Protein AF-A0A183GWM7-F1 (afdb_monomer_lite)

pLDDT: mean 83.14, std 20.74, range [30.7, 98.25]

Foldseek 3Di:
DDDPDDDPPPPPPPPPPDQPDQPDPVPDDPVVLVVVLVVLVVVLVVVLVVLLVVCLVPVLVSVCSLVVLVCLLVLGSPHPSCSVVSNVVSLVSSVVSLVNNDDPDDDDDDDPVRVPDDDDPVVVSVVVSSVSSVVSVVVSVVVVCCVVVVVVVVVPD

Organism: Heligmosomoides polygyrus (NCBI:txid6339)

InterPro domains:
  IPR011501 Nucleolar complex-associated protein 3, N-terminal [PF07540] (45-140)
  IPR016903 Nucleolar complex-associated protein 3 [PTHR14428] (8-151)

Secondary structure (DSSP, 8-state):
------------------PPP----TT--HHHHHHHHHHHHHHHHHHHHHHHHHHHH-TTTSTTHHHHHHHHHHTTT--TTTHHHHHHHHHHHHHHHHHHT--SSPPPPPPHHHHHS---HHHHHHHHHHHHHHHHHHHHHHHHHHHHHHHHHHT--

Radius of gyration: 20.18 Å; chains: 1; bo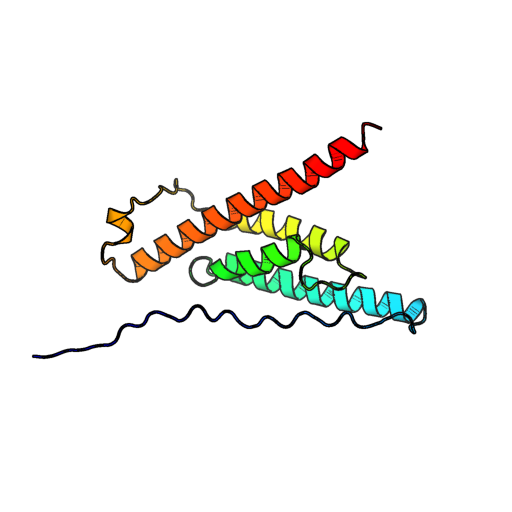unding box: 67×37×58 Å

Sequence (157 aa):
MECSDAESEQPMEEQEEEKPEDEDFSSLSATELLAKRKELLADFKQTISTYAHQLLTDPQENIYKLRDLFHLCQGEKVHSLVRESVQKLAVASMIQVLIDIIPGYSIRELTAEEKSQKVKKETKRLQTFEESLLRYYLKFLQFCEKMTGSKYEHSNI

Structure (mmCIF, N/CA/C/O backbone):
data_AF-A0A183GWM7-F1
#
_entry.id   AF-A0A183GWM7-F1
#
loop_
_atom_site.group_PDB
_atom_site.id
_atom_site.type_symbol
_atom_site.label_atom_id
_atom_site.label_alt_id
_atom_site.label_comp_id
_atom_site.label_asym_id
_atom_site.label_entity_id
_atom_site.label_seq_id
_atom_site.pdbx_PDB_ins_code
_atom_site.Cartn_x
_atom_site.Cartn_y
_atom_site.Cartn_z
_atom_site.occupancy
_atom_site.B_iso_or_equiv
_atom_site.auth_seq_id
_atom_site.auth_comp_id
_atom_site.auth_asym_id
_atom_site.auth_atom_id
_atom_site.pdbx_PDB_model_num
ATOM 1 N N . MET A 1 1 ? -32.956 -24.956 24.743 1.00 40.00 1 MET A N 1
ATOM 2 C CA . MET A 1 1 ? -33.052 -24.527 23.338 1.00 40.00 1 MET A CA 1
ATOM 3 C C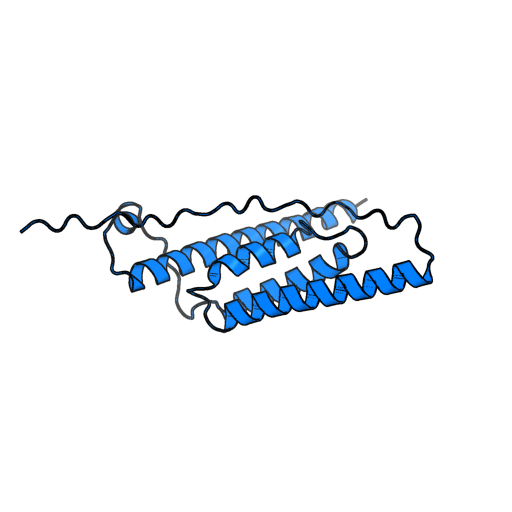 . MET A 1 1 ? -31.629 -24.369 22.863 1.00 40.00 1 MET A C 1
ATOM 5 O O . MET A 1 1 ? -30.954 -23.426 23.253 1.00 40.00 1 MET A O 1
ATOM 9 N N . GLU A 1 2 ? -31.147 -25.421 22.218 1.00 40.97 2 GLU A N 1
ATOM 10 C CA . GLU A 1 2 ? -29.802 -25.528 21.670 1.00 40.97 2 GLU A CA 1
ATOM 11 C C . GLU A 1 2 ? -29.709 -24.624 20.439 1.00 40.97 2 GLU A C 1
ATOM 13 O O . GLU A 1 2 ? -30.552 -24.706 19.552 1.00 40.97 2 GLU A O 1
ATOM 18 N N . CYS A 1 3 ? -28.700 -23.759 20.408 1.00 35.41 3 CYS A N 1
ATOM 19 C CA . CYS A 1 3 ? -28.198 -23.141 19.187 1.00 35.41 3 CYS A CA 1
ATOM 20 C C . CYS A 1 3 ? -26.676 -23.235 19.262 1.00 35.41 3 CYS A C 1
ATOM 22 O O . CYS A 1 3 ? -25.976 -22.330 19.713 1.00 35.41 3 CYS A O 1
ATOM 24 N N . SER A 1 4 ? -26.198 -24.424 18.918 1.00 42.34 4 SER A N 1
ATOM 25 C CA . SER A 1 4 ? -24.886 -24.642 18.337 1.00 42.34 4 SER A CA 1
ATOM 26 C C . SER A 1 4 ? -24.850 -23.914 16.995 1.00 42.34 4 SER A C 1
ATOM 28 O O . SER A 1 4 ? -25.477 -24.379 16.048 1.00 42.34 4 SER A O 1
ATOM 30 N N . ASP A 1 5 ? -24.149 -22.787 16.919 1.00 36.09 5 ASP A N 1
ATOM 31 C CA . ASP A 1 5 ? -23.800 -22.174 15.642 1.00 36.09 5 ASP A CA 1
ATOM 32 C C . ASP A 1 5 ? -22.306 -21.881 15.606 1.00 36.09 5 ASP A C 1
ATOM 34 O O . ASP A 1 5 ? -21.705 -21.378 16.559 1.00 36.09 5 ASP A O 1
ATOM 38 N N . ALA A 1 6 ? -21.739 -22.330 14.497 1.00 36.03 6 ALA A N 1
ATOM 39 C CA . ALA A 1 6 ? -20.353 -22.660 14.278 1.00 36.03 6 ALA A CA 1
ATOM 40 C C . ALA A 1 6 ? -19.396 -21.473 14.430 1.00 36.03 6 ALA A C 1
ATOM 42 O O . ALA A 1 6 ? -19.649 -20.360 13.958 1.00 36.03 6 ALA A O 1
ATOM 43 N N . GLU A 1 7 ? -18.241 -21.772 15.026 1.00 47.56 7 GLU A N 1
ATOM 44 C CA . GLU A 1 7 ? -16.996 -21.041 14.821 1.00 47.56 7 GLU A CA 1
ATOM 45 C C . GLU A 1 7 ? -16.814 -20.736 13.333 1.00 47.56 7 GLU A C 1
ATOM 47 O O . GLU A 1 7 ? -16.643 -21.624 12.504 1.00 47.56 7 GLU A O 1
ATOM 52 N N . SER A 1 8 ? -16.855 -19.453 12.994 1.00 34.69 8 SER A N 1
ATOM 53 C CA . SER A 1 8 ? -16.304 -18.938 11.745 1.00 34.69 8 SER A CA 1
ATOM 54 C C . SER A 1 8 ? -15.025 -18.191 12.102 1.00 34.69 8 SER A C 1
ATOM 56 O O . SER A 1 8 ? -14.950 -16.961 12.081 1.00 34.69 8 SER A O 1
ATOM 58 N N . GLU A 1 9 ? -14.010 -18.964 12.493 1.00 38.66 9 GLU A N 1
ATOM 59 C CA . GLU A 1 9 ? -12.636 -18.581 12.198 1.00 38.66 9 GLU A CA 1
ATOM 60 C C . GLU A 1 9 ? -12.547 -18.504 10.676 1.00 38.66 9 GLU A C 1
ATOM 62 O O . GLU A 1 9 ? -12.688 -19.510 9.986 1.00 38.66 9 GLU A O 1
ATOM 67 N N . GLN A 1 10 ? -12.432 -17.293 10.131 1.00 33.72 10 GLN A N 1
ATOM 68 C CA . GLN A 1 10 ? -12.070 -17.161 8.729 1.00 33.72 10 GLN A CA 1
ATOM 69 C C . GLN A 1 10 ? -10.656 -17.728 8.598 1.00 33.72 10 GLN A C 1
ATOM 71 O O . GLN A 1 10 ? -9.751 -17.196 9.252 1.00 33.72 10 GLN A O 1
ATOM 76 N N . PRO A 1 11 ? -10.450 -18.789 7.802 1.00 30.70 11 PRO A N 1
ATOM 77 C CA . PRO A 1 11 ? -9.114 -19.248 7.493 1.00 30.70 11 PRO A CA 1
ATOM 78 C C . PRO A 1 11 ? -8.394 -18.075 6.836 1.00 30.70 11 PRO A C 1
ATOM 80 O O . PRO A 1 11 ? -8.862 -17.523 5.839 1.00 30.70 11 PRO A O 1
ATOM 83 N N . MET A 1 12 ? -7.278 -17.657 7.428 1.00 38.97 12 MET A N 1
ATOM 84 C CA . MET A 1 12 ? -6.278 -16.876 6.718 1.00 38.97 12 MET A CA 1
ATOM 85 C C . MET A 1 12 ? -5.765 -17.809 5.620 1.00 38.97 12 MET A C 1
ATOM 87 O O . MET A 1 12 ? -4.879 -18.623 5.861 1.00 38.97 12 MET A O 1
ATOM 91 N N . GLU A 1 13 ? -6.395 -17.767 4.448 1.00 31.30 13 GLU A N 1
ATOM 92 C CA . GLU A 1 13 ? -5.841 -18.388 3.255 1.00 31.30 13 GLU A CA 1
ATOM 93 C C . GLU A 1 13 ? -4.527 -17.659 2.972 1.00 31.30 13 GLU A C 1
ATOM 95 O O . GLU A 1 13 ? -4.486 -16.565 2.401 1.00 31.30 13 GLU A O 1
ATOM 100 N N . GLU A 1 14 ? -3.433 -18.257 3.441 1.00 34.91 14 GLU A N 1
ATOM 101 C CA . GLU A 1 14 ? -2.155 -18.177 2.759 1.00 34.91 14 GLU A CA 1
ATOM 102 C C . GLU A 1 14 ? -2.420 -18.690 1.345 1.00 34.91 14 GLU A C 1
ATOM 104 O O . GLU A 1 14 ? -2.351 -19.883 1.067 1.00 34.91 14 GLU A O 1
ATOM 109 N N . GLN A 1 15 ? -2.832 -17.783 0.458 1.00 31.58 15 GLN A N 1
ATOM 110 C CA . GLN A 1 15 ? -2.738 -18.036 -0.965 1.00 31.58 15 GLN A CA 1
ATOM 111 C C . GLN A 1 15 ? -1.272 -18.378 -1.200 1.00 31.58 15 GLN A C 1
ATOM 113 O O . GLN A 1 15 ? -0.406 -17.535 -0.957 1.00 31.58 15 GLN A O 1
ATOM 118 N N . GLU A 1 16 ? -1.005 -19.632 -1.577 1.00 36.03 16 GLU A N 1
ATOM 119 C CA . GLU A 1 16 ? 0.273 -20.054 -2.136 1.00 36.03 16 GLU A CA 1
ATOM 120 C C . GLU A 1 16 ? 0.528 -19.152 -3.330 1.00 36.03 16 GLU A C 1
ATOM 122 O O . GLU A 1 16 ? -0.026 -19.275 -4.420 1.00 36.03 16 GLU A O 1
ATOM 127 N N . GLU A 1 17 ? 1.271 -18.107 -3.029 1.00 40.19 17 GLU A N 1
ATOM 128 C CA . GLU A 1 17 ? 1.396 -16.960 -3.873 1.00 40.19 17 GLU A CA 1
ATOM 129 C C . GLU A 1 17 ? 2.496 -17.369 -4.865 1.00 40.19 17 GLU A C 1
ATOM 131 O O . GLU A 1 17 ? 3.679 -17.192 -4.561 1.00 40.19 17 GLU A O 1
ATOM 136 N N . GLU A 1 18 ? 2.116 -17.945 -6.015 1.00 35.84 18 GLU A N 1
ATOM 137 C CA . GLU A 1 18 ? 3.032 -18.339 -7.098 1.00 35.84 18 GLU A CA 1
ATOM 138 C C . GLU A 1 18 ? 4.092 -17.246 -7.296 1.00 35.84 18 GLU A C 1
ATOM 140 O O . GLU A 1 18 ? 3.790 -16.049 -7.429 1.00 35.84 18 GLU A O 1
ATOM 145 N N . LYS A 1 19 ? 5.367 -17.639 -7.203 1.00 42.09 19 LYS A N 1
ATOM 146 C CA . LYS A 1 19 ? 6.467 -16.756 -7.584 1.00 42.09 19 LYS A CA 1
ATOM 147 C C . LYS A 1 19 ? 6.332 -16.557 -9.090 1.00 42.09 19 LYS A C 1
ATOM 149 O O . LYS A 1 19 ? 6.307 -17.570 -9.783 1.00 42.09 19 LYS A O 1
ATOM 154 N N . PRO A 1 20 ? 6.253 -15.316 -9.600 1.00 51.06 20 PRO A N 1
ATOM 155 C CA . PRO A 1 20 ? 6.334 -15.119 -11.034 1.00 51.06 20 PRO A CA 1
ATOM 156 C C . PRO A 1 20 ? 7.668 -15.713 -11.475 1.00 51.06 20 PRO A C 1
ATOM 158 O O . PRO A 1 20 ? 8.722 -15.323 -10.966 1.00 51.06 20 PRO A O 1
ATOM 161 N N . GLU A 1 21 ? 7.596 -16.729 -12.327 1.00 54.16 21 GLU A N 1
ATOM 162 C CA . GLU A 1 21 ? 8.756 -17.241 -13.034 1.00 54.16 21 GLU A CA 1
ATOM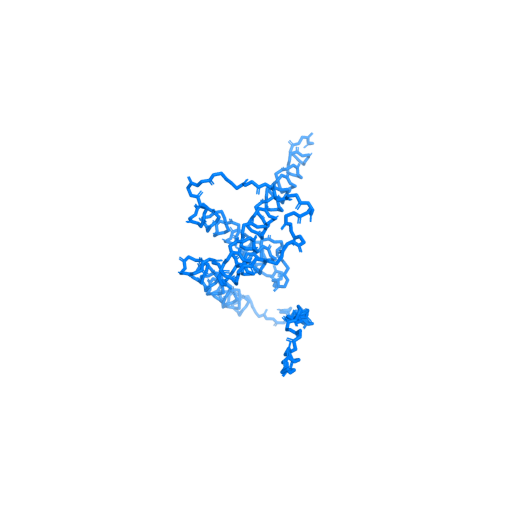 163 C C . GLU A 1 21 ? 9.403 -16.039 -13.727 1.00 54.16 21 GLU A C 1
ATOM 165 O O . GLU A 1 21 ? 8.716 -15.244 -14.374 1.00 54.16 21 GLU A O 1
ATOM 170 N N . ASP A 1 22 ? 10.702 -15.834 -13.512 1.00 63.41 22 ASP A N 1
ATOM 171 C CA . ASP A 1 22 ? 11.438 -14.788 -14.215 1.00 63.41 22 ASP A CA 1
ATOM 172 C C . ASP A 1 22 ? 11.425 -15.150 -15.710 1.00 63.41 22 ASP A C 1
ATOM 174 O O . ASP A 1 22 ? 12.230 -15.962 -16.167 1.00 63.41 22 ASP A O 1
ATOM 178 N N . GLU A 1 23 ? 10.460 -14.603 -16.459 1.00 69.50 23 GLU A N 1
ATOM 179 C CA . GLU A 1 23 ? 10.382 -14.750 -17.911 1.00 69.50 23 GLU A CA 1
ATOM 180 C C . GLU A 1 23 ? 11.716 -14.309 -18.532 1.00 69.50 23 GLU A C 1
ATOM 182 O O . GLU A 1 23 ? 12.130 -13.152 -18.420 1.00 69.50 23 GLU A O 1
ATOM 187 N N . ASP A 1 24 ? 12.416 -15.237 -19.189 1.00 78.25 24 ASP A N 1
ATOM 188 C CA . ASP A 1 24 ? 13.708 -14.932 -19.795 1.00 78.25 24 ASP A CA 1
ATOM 189 C C . ASP A 1 24 ? 13.535 -14.089 -21.068 1.00 78.25 24 ASP A C 1
ATOM 191 O O . ASP A 1 24 ? 13.236 -14.583 -22.157 1.00 78.25 24 ASP A O 1
ATOM 195 N N . PHE A 1 25 ? 13.763 -12.783 -20.932 1.00 81.50 25 PHE A N 1
ATOM 196 C CA . PHE A 1 25 ? 13.726 -11.825 -22.037 1.00 81.50 25 PHE A CA 1
ATOM 197 C C . PHE A 1 25 ? 15.046 -11.714 -22.820 1.00 81.50 25 PHE A C 1
ATOM 199 O O . PHE A 1 25 ? 15.179 -10.812 -23.651 1.00 81.50 25 PHE A O 1
ATOM 206 N N . SER A 1 26 ? 16.024 -12.600 -22.592 1.00 79.00 26 SER A N 1
ATOM 207 C CA . SER A 1 26 ? 17.348 -12.549 -23.237 1.00 79.00 26 SER A CA 1
ATOM 208 C C . SER A 1 26 ? 17.317 -12.622 -24.771 1.00 79.00 26 SER A C 1
ATOM 210 O O . SER A 1 26 ? 18.239 -12.139 -25.428 1.00 79.00 26 SER A O 1
ATOM 212 N N . SER A 1 27 ? 16.252 -13.184 -25.349 1.00 84.12 27 SER A N 1
ATOM 213 C CA . SER A 1 27 ? 16.082 -13.355 -26.798 1.00 84.12 27 SER A CA 1
ATOM 214 C C . SER A 1 27 ? 15.453 -12.154 -27.520 1.00 84.12 27 SER A C 1
ATOM 216 O O . SER A 1 27 ? 15.422 -12.135 -28.752 1.00 84.12 27 SER A O 1
ATOM 218 N N . LEU A 1 28 ? 14.962 -11.150 -26.787 1.00 87.94 28 LEU A N 1
ATOM 219 C CA . LEU A 1 28 ? 14.259 -10.008 -27.373 1.00 87.94 28 LEU A CA 1
ATOM 220 C C . LEU A 1 28 ? 15.217 -8.994 -28.009 1.00 87.94 28 LEU A C 1
ATOM 222 O O . LEU A 1 28 ? 16.284 -8.680 -27.477 1.00 87.94 28 LEU A O 1
ATOM 226 N N . SER A 1 29 ? 14.791 -8.390 -29.120 1.00 92.62 29 SER A N 1
ATOM 227 C CA . SER A 1 29 ? 15.468 -7.218 -29.677 1.00 92.62 29 SER A CA 1
ATOM 228 C C . SER A 1 29 ? 15.344 -6.002 -28.748 1.00 92.62 29 SER A C 1
ATOM 230 O O . SER A 1 29 ? 14.439 -5.906 -27.916 1.00 92.62 29 SER A O 1
ATOM 232 N N . ALA A 1 30 ? 16.212 -5.001 -28.928 1.00 90.75 30 ALA A N 1
ATOM 233 C CA . ALA A 1 30 ? 16.179 -3.776 -28.122 1.00 90.75 30 ALA A CA 1
ATOM 234 C C . ALA A 1 30 ? 14.816 -3.053 -28.169 1.00 90.75 30 ALA A C 1
ATOM 236 O O . ALA A 1 30 ? 14.367 -2.493 -27.168 1.00 90.75 30 ALA A O 1
ATOM 237 N N . THR A 1 31 ? 14.135 -3.073 -29.319 1.00 93.75 31 THR A N 1
ATOM 238 C CA . THR A 1 31 ? 12.805 -2.472 -29.484 1.00 93.75 31 THR A CA 1
ATOM 239 C C . THR A 1 31 ? 11.720 -3.254 -28.752 1.00 93.75 31 THR A C 1
ATOM 241 O O . THR A 1 31 ? 10.864 -2.647 -28.107 1.00 93.75 31 THR A O 1
ATOM 244 N N . GLU A 1 32 ? 11.772 -4.585 -28.804 1.00 93.62 32 GLU A N 1
ATOM 245 C CA . GLU A 1 32 ? 10.816 -5.461 -28.116 1.00 93.62 32 GLU A CA 1
ATOM 246 C C . GLU A 1 32 ? 11.000 -5.390 -26.600 1.00 93.62 32 GLU A C 1
ATOM 248 O O . GLU A 1 32 ? 10.019 -5.269 -25.868 1.00 93.62 32 GLU A O 1
ATOM 253 N N . LEU A 1 33 ? 12.247 -5.343 -26.123 1.00 92.88 33 LEU A N 1
ATOM 254 C CA . LEU A 1 33 ? 12.558 -5.201 -24.703 1.00 92.88 33 LEU A CA 1
ATOM 255 C C . LEU A 1 33 ? 12.024 -3.880 -24.127 1.00 92.88 33 LEU A C 1
ATOM 257 O O . LEU A 1 33 ? 11.471 -3.846 -23.026 1.00 92.88 33 LEU A O 1
ATOM 261 N N . LEU A 1 34 ? 12.141 -2.778 -24.877 1.00 93.31 34 LEU A N 1
ATOM 262 C CA . LEU A 1 34 ? 11.565 -1.490 -24.479 1.00 93.31 34 LEU A CA 1
ATOM 263 C C . LEU A 1 34 ? 10.033 -1.518 -24.458 1.00 93.31 34 LEU A C 1
ATOM 265 O O . LEU A 1 34 ? 9.434 -0.908 -23.568 1.00 93.31 34 LEU A O 1
ATOM 269 N N . ALA A 1 35 ? 9.401 -2.197 -25.418 1.00 94.94 35 ALA A N 1
ATOM 270 C CA . ALA A 1 35 ? 7.952 -2.374 -25.437 1.00 94.94 35 ALA A CA 1
ATOM 271 C C . ALA A 1 35 ? 7.484 -3.192 -24.223 1.00 94.94 35 ALA A C 1
ATOM 273 O O . ALA A 1 35 ? 6.615 -2.730 -23.485 1.00 94.94 35 ALA A O 1
ATOM 274 N N . LYS A 1 36 ? 8.147 -4.320 -23.939 1.00 94.31 36 LYS A N 1
ATOM 275 C CA . LYS A 1 36 ? 7.862 -5.175 -22.777 1.00 94.31 36 LYS A CA 1
ATOM 276 C C . LYS A 1 36 ? 8.053 -4.451 -21.451 1.00 94.31 36 LYS A C 1
ATOM 278 O O . LYS A 1 36 ? 7.197 -4.519 -20.576 1.00 94.31 36 LYS A O 1
ATOM 283 N N . ARG A 1 37 ? 9.120 -3.657 -21.315 1.00 95.00 37 ARG A N 1
ATOM 284 C CA . ARG A 1 37 ? 9.314 -2.801 -20.134 1.00 95.00 37 ARG A CA 1
ATOM 285 C C . ARG A 1 37 ? 8.137 -1.844 -19.920 1.00 95.00 37 ARG A C 1
ATOM 287 O O . ARG A 1 37 ? 7.734 -1.624 -18.780 1.00 95.00 37 ARG A O 1
ATOM 294 N N . LYS A 1 38 ? 7.623 -1.224 -20.988 1.00 96.50 38 LYS A N 1
ATOM 295 C CA . LYS A 1 38 ? 6.494 -0.283 -20.901 1.00 96.50 38 LYS A CA 1
ATOM 296 C C . LYS A 1 38 ? 5.193 -0.983 -20.520 1.00 96.50 38 LYS A C 1
ATOM 298 O O . LYS A 1 38 ? 4.469 -0.434 -19.698 1.00 96.50 38 LYS A O 1
ATOM 303 N N . GLU A 1 39 ? 4.936 -2.151 -21.101 1.00 96.56 39 GLU A N 1
ATOM 304 C CA . GLU A 1 39 ? 3.789 -3.014 -20.792 1.00 96.56 39 GLU A CA 1
ATOM 305 C C . GLU A 1 39 ? 3.783 -3.385 -19.305 1.00 96.56 39 GLU A C 1
ATOM 307 O O . GLU A 1 39 ? 2.903 -2.939 -18.574 1.00 96.56 39 GLU A O 1
ATOM 312 N N . LEU A 1 40 ? 4.859 -4.012 -18.817 1.00 95.88 40 LEU A N 1
ATOM 313 C CA . LEU A 1 40 ? 4.995 -4.390 -17.406 1.00 95.88 40 LEU A CA 1
ATOM 314 C C . LEU A 1 40 ? 4.831 -3.191 -16.458 1.00 95.88 40 LEU A C 1
ATOM 316 O O . LEU A 1 40 ? 4.184 -3.283 -15.417 1.00 95.88 40 LEU A O 1
ATOM 320 N N . LEU A 1 41 ? 5.405 -2.031 -16.802 1.00 96.69 41 LEU A N 1
ATOM 321 C CA . LEU A 1 41 ? 5.228 -0.820 -15.994 1.00 96.69 41 LEU A CA 1
ATOM 322 C C . LEU A 1 41 ? 3.787 -0.314 -15.977 1.00 96.69 41 LEU A C 1
ATOM 324 O O . LEU A 1 41 ? 3.375 0.259 -14.969 1.00 96.69 41 LEU A O 1
ATOM 328 N N . ALA A 1 42 ? 3.051 -0.447 -17.078 1.00 97.88 42 ALA A N 1
ATOM 329 C CA . ALA A 1 42 ? 1.646 -0.067 -17.130 1.00 97.88 42 ALA A CA 1
ATOM 330 C C . ALA A 1 42 ? 0.807 -0.989 -16.236 1.00 97.88 42 ALA A C 1
ATOM 332 O O . ALA A 1 42 ? 0.008 -0.485 -15.444 1.00 97.88 42 ALA A O 1
ATOM 333 N N . ASP A 1 43 ? 1.075 -2.292 -16.271 1.00 97.19 43 ASP A N 1
ATOM 334 C CA . ASP A 1 43 ? 0.374 -3.281 -15.451 1.00 97.19 43 ASP A CA 1
ATOM 335 C C . ASP A 1 43 ? 0.591 -3.018 -13.960 1.00 97.19 43 ASP A C 1
ATOM 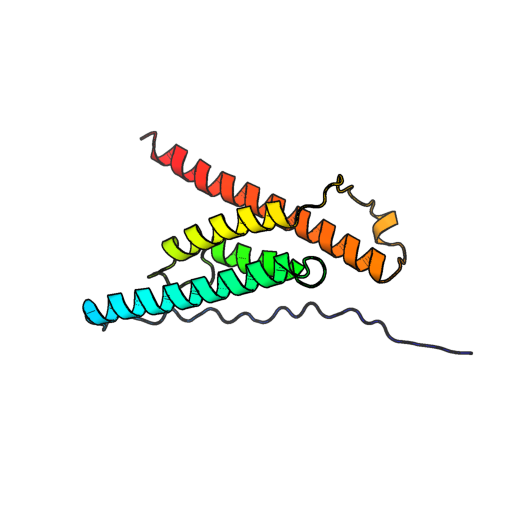337 O O . ASP A 1 43 ? -0.366 -2.869 -13.200 1.00 97.19 43 ASP A O 1
ATOM 341 N N . PHE A 1 44 ? 1.843 -2.830 -13.530 1.00 97.81 44 PHE A N 1
ATOM 342 C CA . PHE A 1 44 ? 2.123 -2.517 -12.126 1.00 97.81 44 PHE A CA 1
ATOM 343 C C . PHE A 1 44 ? 1.539 -1.171 -11.685 1.00 97.81 44 PHE A C 1
ATOM 345 O O . PHE A 1 44 ? 1.090 -1.051 -10.545 1.00 97.81 44 PHE A O 1
ATOM 352 N N . LYS A 1 45 ? 1.493 -0.158 -12.562 1.00 97.81 45 LYS A N 1
ATOM 353 C CA . LYS A 1 45 ? 0.795 1.103 -12.258 1.00 97.81 45 LYS A CA 1
ATOM 354 C C . LYS A 1 45 ? -0.695 0.873 -12.028 1.00 97.81 45 LYS A C 1
ATOM 356 O O . LYS A 1 45 ? -1.245 1.436 -11.083 1.00 97.81 45 LYS A O 1
ATOM 361 N N . GLN A 1 46 ? -1.331 0.047 -12.855 1.00 98.25 46 GLN A N 1
ATOM 362 C CA . GLN A 1 46 ? -2.741 -0.296 -12.702 1.00 98.25 46 GLN A CA 1
ATOM 363 C C . GLN A 1 46 ? -2.990 -1.067 -11.398 1.00 98.25 46 GLN A C 1
ATOM 365 O O . GLN A 1 46 ? -3.933 -0.750 -10.669 1.00 98.25 46 GLN A O 1
ATOM 370 N N . THR A 1 47 ? -2.117 -2.016 -11.057 1.00 97.75 47 THR A N 1
ATOM 371 C CA . THR A 1 47 ? -2.175 -2.769 -9.796 1.00 97.75 47 THR A CA 1
ATOM 372 C C . THR A 1 47 ? -2.046 -1.847 -8.583 1.00 97.75 47 THR A C 1
ATOM 374 O O . THR A 1 47 ? -2.923 -1.846 -7.719 1.00 97.75 47 THR A O 1
ATOM 377 N N . ILE A 1 48 ? -1.015 -0.993 -8.547 1.00 98.00 48 ILE A N 1
ATOM 378 C CA . ILE A 1 48 ? -0.809 -0.011 -7.467 1.00 98.00 48 ILE A CA 1
ATOM 379 C C . ILE A 1 48 ? -2.021 0.921 -7.348 1.00 98.00 48 ILE A C 1
ATOM 381 O O . ILE A 1 48 ? -2.515 1.150 -6.244 1.00 98.00 48 ILE A O 1
ATOM 385 N N . SER A 1 49 ? -2.532 1.422 -8.477 1.00 97.88 49 SER A N 1
ATOM 386 C CA . SER A 1 49 ? -3.720 2.280 -8.505 1.00 97.88 49 SER A CA 1
ATOM 387 C C . SER A 1 49 ? -4.947 1.579 -7.930 1.00 97.88 49 SER A C 1
ATOM 389 O O . SER A 1 49 ? -5.723 2.201 -7.210 1.00 97.88 49 SER A O 1
ATOM 391 N N . THR A 1 50 ? -5.129 0.296 -8.238 1.00 98.19 50 THR A N 1
ATOM 392 C CA . THR A 1 50 ? -6.266 -0.494 -7.757 1.00 98.19 50 THR A CA 1
ATOM 393 C C . THR A 1 50 ? -6.189 -0.687 -6.245 1.00 98.19 50 THR A C 1
ATOM 395 O O . THR A 1 50 ? -7.174 -0.443 -5.551 1.00 98.19 50 THR A O 1
ATOM 398 N N . TYR A 1 51 ? -5.013 -1.041 -5.718 1.00 97.75 51 TYR A N 1
ATOM 399 C CA . TYR A 1 51 ? -4.807 -1.197 -4.274 1.00 97.75 51 TYR A CA 1
ATOM 400 C C . TYR A 1 51 ? -5.022 0.115 -3.522 1.00 97.75 51 TYR A C 1
ATOM 402 O O . TYR A 1 51 ? -5.752 0.141 -2.533 1.00 97.75 51 TYR A O 1
ATOM 410 N N . ALA A 1 52 ? -4.440 1.211 -4.018 1.00 97.38 52 ALA A N 1
ATOM 411 C CA . ALA A 1 52 ? -4.620 2.530 -3.424 1.00 97.38 52 ALA A CA 1
ATOM 412 C C . ALA A 1 52 ? -6.098 2.944 -3.426 1.00 97.38 52 ALA A C 1
ATOM 414 O O . ALA A 1 52 ? -6.622 3.364 -2.401 1.00 97.38 52 ALA A O 1
ATOM 415 N N . HIS A 1 53 ? -6.802 2.763 -4.545 1.00 97.50 53 HIS A N 1
ATOM 416 C CA . HIS A 1 53 ? -8.217 3.109 -4.641 1.00 97.50 53 HIS A CA 1
ATOM 417 C C . HIS A 1 53 ? -9.096 2.312 -3.663 1.00 97.50 53 HIS A C 1
ATOM 419 O O . HIS A 1 53 ? -9.962 2.893 -3.008 1.00 97.50 53 HIS A O 1
ATOM 425 N N . GLN A 1 54 ? -8.862 1.003 -3.528 1.00 97.50 54 GLN A N 1
ATOM 426 C CA . GLN A 1 54 ? -9.601 0.154 -2.588 1.00 97.50 54 GLN A CA 1
ATOM 427 C C . GLN A 1 54 ? -9.378 0.583 -1.133 1.00 97.50 54 GLN A C 1
ATOM 429 O O . GLN A 1 54 ? -10.342 0.697 -0.377 1.00 97.50 54 GLN A O 1
ATOM 434 N N . LEU A 1 55 ? -8.129 0.886 -0.767 1.00 97.19 55 LEU A N 1
ATOM 435 C CA . LEU A 1 55 ? -7.778 1.379 0.568 1.00 97.19 55 LEU A CA 1
ATOM 436 C C . LEU A 1 55 ? -8.429 2.729 0.879 1.00 97.19 55 LEU A C 1
ATOM 438 O O . LEU A 1 55 ? -8.916 2.923 1.985 1.00 97.19 55 LEU A O 1
ATOM 442 N N . LEU A 1 56 ? -8.470 3.646 -0.089 1.00 96.25 56 LEU A N 1
ATOM 443 C CA . LEU A 1 56 ? -9.091 4.961 0.090 1.00 96.25 56 LEU A CA 1
ATOM 444 C C . LEU A 1 56 ? -10.625 4.898 0.146 1.00 96.25 56 LEU A C 1
ATOM 446 O O . LEU A 1 56 ? -11.249 5.756 0.762 1.00 96.25 56 LEU A O 1
ATOM 450 N N . THR A 1 57 ? -11.235 3.909 -0.511 1.00 96.44 57 THR A N 1
ATOM 451 C CA . THR A 1 57 ? -12.699 3.773 -0.575 1.00 96.44 57 THR A CA 1
ATOM 452 C C . THR A 1 57 ? -13.268 3.162 0.703 1.00 96.44 57 THR A C 1
ATOM 454 O O . THR A 1 57 ? -14.224 3.694 1.262 1.00 96.44 57 THR A O 1
ATOM 457 N N . ASP A 1 58 ? -12.692 2.050 1.163 1.00 95.00 58 ASP A N 1
ATOM 458 C CA . ASP A 1 58 ? -13.059 1.412 2.429 1.00 95.00 58 ASP A CA 1
ATOM 459 C C . ASP A 1 58 ? -11.806 0.796 3.071 1.00 95.00 58 ASP A C 1
ATOM 461 O O . ASP A 1 58 ? -11.446 -0.351 2.770 1.00 95.00 58 ASP A O 1
ATOM 465 N N . PRO A 1 59 ? -11.111 1.554 3.937 1.00 94.62 59 PRO A N 1
ATOM 466 C CA . PRO A 1 59 ? -9.869 1.096 4.542 1.00 94.62 59 PRO A CA 1
ATOM 467 C C . PRO A 1 59 ? -10.079 -0.042 5.546 1.00 94.62 59 PRO A C 1
ATOM 469 O O . PRO A 1 59 ? -9.156 -0.827 5.749 1.00 94.62 59 PRO A O 1
ATOM 472 N N . GLN A 1 60 ? -11.263 -0.170 6.160 1.00 93.06 60 GLN A N 1
ATOM 473 C CA . GLN A 1 60 ? -11.511 -1.207 7.167 1.00 93.06 60 GLN A CA 1
ATOM 474 C C . GLN A 1 60 ? -11.677 -2.586 6.529 1.00 93.06 60 GLN A C 1
ATOM 476 O O . GLN A 1 60 ? -11.127 -3.563 7.040 1.00 93.06 60 GLN A O 1
ATOM 481 N N . GLU A 1 61 ? -12.382 -2.675 5.400 1.00 93.75 61 GLU A N 1
ATOM 482 C CA . GLU A 1 61 ? -12.558 -3.950 4.693 1.00 93.75 61 GLU A CA 1
ATOM 483 C C . GLU A 1 61 ? -11.343 -4.302 3.815 1.00 93.75 61 GLU A C 1
ATOM 485 O O . GLU A 1 61 ? -11.048 -5.480 3.620 1.00 93.75 61 GLU A O 1
ATOM 490 N N . ASN A 1 62 ? -10.593 -3.309 3.316 1.00 95.88 62 ASN A N 1
ATOM 491 C CA . ASN A 1 62 ? -9.481 -3.530 2.377 1.00 95.88 62 ASN A CA 1
ATOM 492 C C . ASN A 1 62 ? -8.084 -3.425 3.001 1.00 95.88 62 ASN A C 1
ATOM 494 O O . ASN A 1 62 ? -7.094 -3.355 2.273 1.00 95.88 62 ASN A O 1
ATOM 498 N N . ILE A 1 63 ? -7.960 -3.444 4.331 1.00 95.31 63 ILE A N 1
ATOM 499 C CA . ILE A 1 63 ? -6.685 -3.179 5.018 1.00 95.31 63 ILE A CA 1
ATOM 500 C C . ILE A 1 63 ? -5.543 -4.128 4.619 1.00 95.31 63 ILE A C 1
ATOM 502 O O . ILE A 1 63 ? -4.371 -3.748 4.630 1.00 95.31 63 ILE A O 1
ATOM 506 N N . TYR A 1 64 ? -5.871 -5.353 4.200 1.00 94.69 64 TYR A N 1
ATOM 507 C CA . TYR A 1 64 ? -4.903 -6.336 3.712 1.00 94.69 64 TYR A CA 1
ATOM 508 C C . TYR A 1 64 ? -4.156 -5.860 2.455 1.00 94.69 64 TYR A C 1
ATOM 510 O O . TYR A 1 64 ? -3.023 -6.280 2.235 1.00 94.69 64 TYR A O 1
ATOM 518 N N . LYS A 1 65 ? -4.709 -4.916 1.681 1.00 96.50 65 LYS A N 1
ATOM 519 C CA . LYS A 1 65 ? -4.027 -4.302 0.532 1.00 96.50 65 LYS A CA 1
ATOM 520 C C . LYS A 1 65 ? -2.789 -3.494 0.914 1.00 96.50 65 LYS A C 1
ATOM 522 O O . LYS A 1 65 ? -1.908 -3.335 0.071 1.00 96.50 65 LYS A O 1
ATOM 527 N N . LEU A 1 66 ? -2.653 -3.053 2.172 1.00 96.12 66 LEU A N 1
ATOM 528 C CA . LEU A 1 66 ? -1.387 -2.490 2.659 1.00 96.12 66 LEU A CA 1
ATOM 529 C C . LEU A 1 66 ? -0.256 -3.517 2.605 1.00 96.12 66 LEU A C 1
ATOM 531 O O . LEU A 1 66 ? 0.874 -3.159 2.292 1.00 96.12 66 LEU A O 1
ATOM 535 N N . ARG A 1 67 ?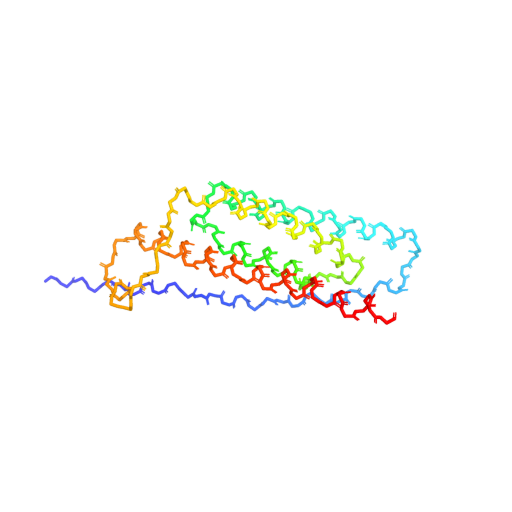 -0.543 -4.796 2.867 1.00 95.94 67 ARG A N 1
ATOM 536 C CA . ARG A 1 67 ? 0.446 -5.869 2.722 1.00 95.94 67 ARG A CA 1
ATOM 537 C C . ARG A 1 67 ? 0.898 -5.991 1.275 1.00 95.94 67 ARG A C 1
ATOM 539 O O . ARG A 1 67 ? 2.092 -5.941 1.005 1.00 95.94 67 ARG A O 1
ATOM 546 N N . ASP A 1 68 ? -0.064 -6.116 0.367 1.00 96.12 68 ASP A N 1
ATOM 547 C CA . ASP A 1 68 ? 0.205 -6.346 -1.051 1.00 96.12 68 ASP A CA 1
ATOM 548 C C . ASP A 1 68 ? 0.992 -5.158 -1.643 1.00 96.12 68 ASP A C 1
ATOM 550 O O . ASP A 1 68 ? 1.977 -5.340 -2.358 1.00 96.12 68 ASP A O 1
ATOM 554 N N . LEU A 1 69 ? 0.627 -3.924 -1.272 1.00 96.38 69 LEU A N 1
ATOM 555 C CA . LEU A 1 69 ? 1.363 -2.721 -1.665 1.00 96.38 69 LEU A CA 1
ATOM 556 C C . LEU A 1 69 ? 2.767 -2.666 -1.032 1.00 96.38 69 LEU A C 1
ATOM 558 O O . LEU A 1 69 ? 3.711 -2.204 -1.673 1.00 96.38 69 LEU A O 1
ATOM 562 N N . PHE A 1 70 ? 2.934 -3.166 0.197 1.00 97.19 70 PHE A N 1
ATOM 563 C CA . PHE A 1 70 ? 4.234 -3.232 0.868 1.00 97.19 70 PHE A CA 1
ATOM 564 C C . PHE A 1 70 ? 5.182 -4.240 0.205 1.00 97.19 70 PHE A C 1
ATOM 566 O O . PHE A 1 70 ? 6.358 -3.925 0.017 1.00 97.19 70 PHE A O 1
ATOM 573 N N . HIS A 1 71 ? 4.682 -5.395 -0.240 1.00 96.50 71 HIS A N 1
ATOM 574 C CA . HIS A 1 71 ? 5.474 -6.358 -1.016 1.00 96.50 71 HIS A CA 1
ATOM 575 C C . HIS A 1 71 ? 6.015 -5.724 -2.313 1.00 96.50 71 HIS A C 1
ATOM 577 O O . HIS A 1 71 ? 7.190 -5.893 -2.656 1.00 96.50 71 HIS A O 1
ATOM 583 N N . LEU A 1 72 ? 5.215 -4.882 -2.984 1.00 96.50 72 LEU A N 1
ATOM 584 C CA . LEU A 1 72 ? 5.679 -4.117 -4.150 1.00 96.50 72 LEU A CA 1
ATOM 585 C C . LEU A 1 72 ? 6.781 -3.102 -3.794 1.00 96.50 72 LEU A C 1
ATOM 587 O O . LEU A 1 72 ? 7.718 -2.928 -4.575 1.00 96.50 72 LEU A O 1
ATOM 591 N N . CYS A 1 73 ? 6.740 -2.477 -2.610 1.00 96.00 73 CYS A N 1
ATOM 592 C CA . CYS A 1 73 ? 7.840 -1.631 -2.116 1.00 96.00 73 CYS A CA 1
ATOM 593 C C . CYS A 1 73 ? 9.146 -2.428 -1.955 1.00 96.00 73 CYS A C 1
ATOM 595 O O . CYS A 1 73 ? 10.230 -1.940 -2.286 1.00 96.00 73 CYS A O 1
ATOM 597 N N . GLN A 1 74 ? 9.054 -3.677 -1.498 1.00 94.88 74 GLN A N 1
ATOM 598 C CA . GLN A 1 74 ? 10.196 -4.591 -1.361 1.00 94.88 74 GLN A CA 1
ATOM 599 C C . GLN A 1 74 ? 10.668 -5.158 -2.717 1.00 94.88 74 GLN A C 1
ATOM 601 O O . GLN A 1 74 ? 11.737 -5.773 -2.816 1.00 94.88 74 GLN A O 1
ATOM 606 N N . GLY A 1 75 ? 9.918 -4.881 -3.789 1.00 92.81 75 GLY A N 1
ATOM 607 C CA . GLY A 1 75 ? 10.182 -5.391 -5.129 1.00 92.81 75 GLY A CA 1
ATOM 608 C C . GLY A 1 75 ? 10.022 -6.905 -5.193 1.00 92.81 75 GLY A C 1
ATOM 609 O O . GLY A 1 75 ? 10.736 -7.548 -5.961 1.00 92.81 75 GLY A O 1
ATOM 610 N N . GLU A 1 76 ? 9.167 -7.461 -4.336 1.00 92.31 76 GLU A N 1
ATOM 611 C CA . GLU A 1 76 ? 8.784 -8.867 -4.356 1.00 92.31 76 GLU A CA 1
ATOM 612 C C . GLU A 1 76 ? 7.842 -9.101 -5.531 1.00 92.31 76 GLU A C 1
ATOM 614 O O . GLU A 1 76 ? 6.962 -8.283 -5.794 1.00 92.31 76 GLU A O 1
ATOM 619 N N . LYS A 1 77 ? 8.038 -10.210 -6.252 1.00 86.50 77 LYS A N 1
ATOM 620 C CA . LYS A 1 77 ? 7.201 -10.586 -7.404 1.00 86.50 77 LYS A CA 1
ATOM 621 C C . LYS A 1 77 ? 7.154 -9.543 -8.521 1.00 86.50 77 LYS A C 1
ATOM 623 O O . LYS A 1 77 ? 6.200 -9.474 -9.290 1.00 86.50 77 LYS A O 1
ATOM 628 N N . VAL A 1 78 ? 8.203 -8.732 -8.619 1.00 91.19 78 VAL A N 1
ATOM 629 C CA . VAL A 1 78 ? 8.373 -7.765 -9.695 1.00 91.19 78 VAL A CA 1
ATOM 630 C C . VAL A 1 78 ? 9.557 -8.186 -10.541 1.00 91.19 78 VAL A C 1
ATOM 632 O O . VAL A 1 78 ? 10.675 -8.296 -10.036 1.00 91.19 78 VAL A O 1
ATOM 635 N N . HIS A 1 79 ? 9.314 -8.347 -11.838 1.00 91.31 79 HIS A N 1
ATOM 636 C CA . HIS A 1 79 ? 10.355 -8.698 -12.790 1.00 91.31 79 HIS A CA 1
ATOM 637 C C . HIS A 1 79 ? 11.526 -7.696 -12.743 1.00 91.31 79 HIS A C 1
ATOM 639 O O . HIS A 1 79 ? 11.332 -6.471 -12.706 1.00 91.31 79 HIS A O 1
ATOM 645 N N . SER A 1 80 ? 12.754 -8.218 -12.797 1.00 91.50 80 SER A N 1
ATOM 646 C CA . SER A 1 80 ? 14.009 -7.456 -12.672 1.00 91.50 80 SER A CA 1
ATOM 647 C C . SER A 1 80 ? 14.077 -6.219 -13.583 1.00 91.50 80 SER A C 1
ATOM 649 O O . SER A 1 80 ? 14.516 -5.152 -13.153 1.00 91.50 80 SER A O 1
ATOM 651 N N . LEU A 1 81 ? 13.544 -6.324 -14.807 1.00 90.75 81 LEU A N 1
ATOM 652 C CA . LEU A 1 81 ? 13.487 -5.258 -15.821 1.00 90.75 81 LEU A CA 1
ATOM 653 C C . LEU A 1 81 ? 12.815 -3.956 -15.341 1.00 90.75 81 LEU A C 1
ATOM 655 O O . LEU A 1 81 ? 13.164 -2.867 -15.811 1.00 90.75 81 LEU A O 1
ATOM 659 N N . VAL A 1 82 ? 11.834 -4.056 -14.440 1.00 95.19 82 VAL A N 1
ATOM 660 C CA . VAL A 1 82 ? 11.018 -2.919 -13.973 1.00 95.19 82 VAL A CA 1
ATOM 661 C C . VAL A 1 82 ? 11.077 -2.706 -12.462 1.00 95.19 82 VAL A C 1
ATOM 663 O O . VAL A 1 82 ? 10.573 -1.687 -11.983 1.00 95.19 82 VAL A O 1
ATOM 666 N N . ARG A 1 83 ? 11.739 -3.606 -11.725 1.00 94.69 83 ARG A N 1
ATOM 667 C CA . ARG A 1 83 ? 11.765 -3.665 -10.258 1.00 94.69 83 ARG A CA 1
ATOM 668 C C . ARG A 1 83 ? 11.984 -2.315 -9.589 1.00 94.69 83 ARG A C 1
ATOM 670 O O . ARG A 1 83 ? 11.117 -1.857 -8.856 1.00 94.69 83 ARG A O 1
ATOM 677 N N . GLU A 1 84 ? 13.069 -1.615 -9.906 1.00 94.56 84 GLU A N 1
ATOM 678 C CA . GLU A 1 84 ? 13.362 -0.320 -9.273 1.00 94.56 84 GLU A CA 1
ATOM 679 C C . GLU A 1 84 ? 12.295 0.750 -9.537 1.00 94.56 84 GLU A C 1
ATOM 681 O O . GLU A 1 84 ? 12.030 1.607 -8.695 1.00 94.56 84 GLU A O 1
ATOM 686 N N . SER A 1 85 ? 11.710 0.742 -10.737 1.00 96.50 85 SER A N 1
ATOM 687 C CA . SER A 1 85 ? 10.696 1.725 -11.126 1.00 96.50 85 SER A CA 1
ATOM 688 C C . SER A 1 85 ? 9.387 1.458 -10.387 1.00 96.50 85 SER A C 1
ATOM 690 O O . SER A 1 85 ? 8.778 2.394 -9.874 1.00 96.50 85 SER A O 1
ATOM 692 N N . VAL A 1 86 ? 8.996 0.186 -10.273 1.00 97.50 86 VAL A N 1
ATOM 693 C CA . VAL A 1 86 ? 7.818 -0.239 -9.508 1.00 97.50 86 VAL A CA 1
ATOM 694 C C . VAL A 1 86 ? 8.004 0.046 -8.022 1.00 97.50 86 VAL A C 1
ATOM 696 O O . VAL A 1 86 ? 7.112 0.630 -7.422 1.00 97.50 86 VAL A O 1
ATOM 699 N N . GLN A 1 87 ? 9.173 -0.250 -7.446 1.00 96.56 87 GLN A N 1
ATOM 700 C CA . GLN A 1 87 ? 9.459 0.054 -6.039 1.00 96.56 87 GLN A CA 1
ATOM 701 C C . GLN A 1 87 ? 9.314 1.547 -5.732 1.00 96.56 87 GLN A C 1
ATOM 703 O O . GLN A 1 87 ? 8.676 1.915 -4.751 1.00 96.56 87 GLN A O 1
ATOM 708 N N . LYS A 1 88 ? 9.859 2.426 -6.584 1.00 96.00 88 LYS A N 1
ATOM 709 C CA . LYS A 1 88 ? 9.729 3.885 -6.413 1.00 96.00 88 LYS A CA 1
ATOM 710 C C . LYS A 1 88 ? 8.266 4.335 -6.444 1.00 96.00 88 LYS A C 1
ATOM 712 O O . LYS A 1 88 ? 7.869 5.150 -5.617 1.00 96.00 88 LYS A O 1
ATOM 717 N N . LEU A 1 89 ? 7.477 3.797 -7.377 1.00 97.69 89 LEU A N 1
ATOM 718 C CA . LEU A 1 89 ? 6.046 4.091 -7.477 1.00 97.69 89 LEU A CA 1
ATOM 719 C C . LEU A 1 89 ? 5.283 3.571 -6.253 1.00 97.69 89 LEU A C 1
ATOM 721 O O . LEU A 1 89 ? 4.524 4.324 -5.652 1.00 97.69 89 LEU A O 1
ATOM 725 N N . ALA A 1 90 ? 5.532 2.326 -5.846 1.00 97.69 90 ALA A N 1
ATOM 726 C CA . ALA A 1 90 ? 4.878 1.697 -4.705 1.00 97.69 90 ALA A CA 1
ATOM 727 C C . ALA A 1 90 ? 5.174 2.440 -3.396 1.00 97.69 90 ALA A C 1
ATOM 729 O O . ALA A 1 90 ? 4.250 2.709 -2.638 1.00 97.69 90 ALA A O 1
ATOM 730 N N . VAL A 1 91 ? 6.426 2.851 -3.159 1.00 97.19 91 VAL A N 1
ATOM 731 C CA . VAL A 1 91 ? 6.815 3.626 -1.967 1.00 97.19 91 VAL A CA 1
ATOM 732 C C . VAL A 1 91 ? 6.098 4.975 -1.921 1.00 97.19 91 VAL A C 1
ATOM 734 O O . VAL A 1 91 ?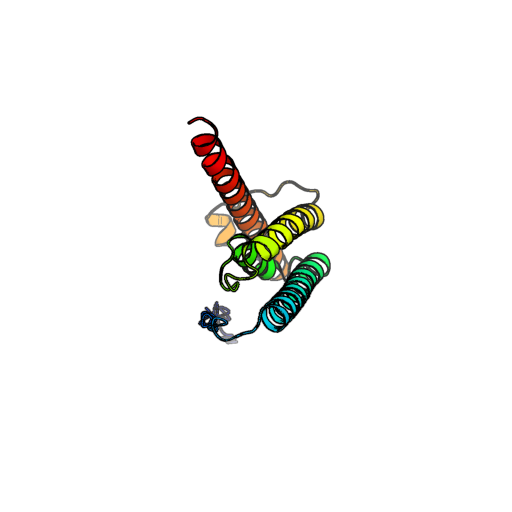 5.569 5.348 -0.874 1.00 97.19 91 VAL A O 1
ATOM 737 N N . ALA A 1 92 ? 6.048 5.694 -3.046 1.00 97.00 92 ALA A N 1
ATOM 738 C CA . ALA A 1 92 ? 5.346 6.973 -3.123 1.00 97.00 92 ALA A CA 1
ATOM 739 C C . ALA A 1 92 ? 3.838 6.808 -2.861 1.00 97.00 92 ALA A C 1
ATOM 741 O O . ALA A 1 92 ? 3.263 7.554 -2.071 1.00 97.00 92 ALA A O 1
ATOM 742 N N . SER A 1 93 ? 3.211 5.800 -3.473 1.00 97.81 93 SER A N 1
ATOM 743 C CA . SER A 1 93 ? 1.795 5.491 -3.257 1.00 97.81 93 SER A CA 1
ATOM 744 C C . SER A 1 93 ? 1.505 5.025 -1.830 1.00 97.81 93 SER A C 1
ATOM 746 O O . SER A 1 93 ? 0.506 5.443 -1.257 1.00 97.81 93 SER A O 1
ATOM 748 N N . MET A 1 94 ? 2.378 4.208 -1.236 1.00 97.19 94 MET A N 1
ATOM 749 C CA . MET A 1 94 ? 2.244 3.728 0.141 1.00 97.19 94 MET A CA 1
ATOM 750 C C . MET A 1 94 ? 2.219 4.888 1.137 1.00 97.19 94 MET A C 1
ATOM 752 O O . MET A 1 94 ? 1.336 4.934 1.987 1.00 97.19 94 MET A O 1
ATOM 756 N N . ILE A 1 95 ? 3.151 5.843 1.017 1.00 96.50 95 ILE A N 1
ATOM 757 C CA . ILE A 1 95 ? 3.184 7.037 1.879 1.00 96.50 95 ILE A CA 1
ATOM 758 C C . ILE A 1 95 ? 1.871 7.802 1.788 1.00 96.50 95 ILE A C 1
ATOM 760 O O . ILE A 1 95 ? 1.284 8.128 2.816 1.00 96.50 95 ILE A O 1
ATOM 764 N N . GLN A 1 96 ? 1.414 8.068 0.564 1.00 97.00 96 GLN A N 1
ATOM 765 C CA . GLN A 1 96 ? 0.199 8.840 0.343 1.00 97.00 96 GLN A CA 1
ATOM 766 C C . GLN A 1 96 ? -1.015 8.147 0.972 1.00 97.00 96 GLN A C 1
ATOM 768 O O . GLN A 1 96 ? -1.735 8.758 1.755 1.00 97.00 96 GLN A O 1
ATOM 773 N N . VAL A 1 97 ? -1.178 6.846 0.716 1.00 97.56 97 VAL A N 1
ATOM 774 C CA . VAL A 1 97 ? -2.284 6.059 1.273 1.00 97.56 97 VAL A CA 1
ATOM 775 C C . VAL A 1 97 ? -2.240 6.026 2.800 1.00 97.56 97 VAL A C 1
ATOM 777 O O . VAL A 1 97 ? -3.275 6.222 3.424 1.00 97.56 97 VAL A O 1
ATOM 780 N N . LEU A 1 98 ? -1.069 5.822 3.416 1.00 96.56 98 LEU A N 1
ATOM 781 C CA . LEU A 1 98 ? -0.935 5.808 4.879 1.00 96.56 98 LEU A CA 1
ATOM 782 C C . LEU A 1 98 ? -1.353 7.138 5.519 1.00 96.56 98 LEU A C 1
ATOM 784 O O . LEU A 1 98 ? -1.946 7.127 6.595 1.00 96.56 98 LEU A O 1
ATOM 788 N N . ILE A 1 99 ? -1.053 8.265 4.867 1.00 95.62 99 ILE A N 1
ATOM 789 C CA . ILE A 1 99 ? -1.460 9.597 5.332 1.00 95.62 99 ILE A CA 1
ATOM 790 C C . ILE A 1 99 ? -2.977 9.774 5.196 1.00 95.62 99 ILE A C 1
ATOM 792 O O . ILE A 1 99 ? -3.612 10.280 6.118 1.00 95.62 99 ILE A O 1
ATOM 796 N N . ASP A 1 100 ? -3.553 9.336 4.079 1.00 96.19 100 ASP A N 1
ATOM 797 C CA . ASP A 1 100 ? -4.969 9.553 3.770 1.00 96.19 100 ASP A CA 1
ATOM 798 C C . ASP A 1 100 ? -5.915 8.680 4.618 1.00 96.19 100 ASP A C 1
ATOM 800 O O . ASP A 1 100 ? -7.022 9.111 4.939 1.00 96.19 100 ASP A O 1
ATOM 804 N N . ILE A 1 101 ? -5.499 7.466 5.005 1.00 95.81 101 ILE A N 1
ATOM 805 C CA . ILE A 1 101 ? -6.330 6.538 5.801 1.00 95.81 101 ILE A CA 1
ATOM 806 C C . ILE A 1 101 ? -6.115 6.657 7.315 1.00 95.81 101 ILE A C 1
ATOM 808 O O . ILE A 1 101 ? -6.782 5.957 8.082 1.00 95.81 101 ILE A O 1
ATOM 812 N N . ILE A 1 102 ? -5.165 7.485 7.765 1.00 93.31 102 ILE A N 1
ATOM 813 C CA . ILE A 1 102 ? -4.862 7.627 9.190 1.00 93.31 102 ILE A CA 1
ATOM 814 C C . ILE A 1 102 ? -6.066 8.255 9.916 1.00 93.31 102 ILE A C 1
ATOM 816 O O . ILE A 1 102 ? -6.590 9.287 9.486 1.00 93.31 102 ILE A O 1
ATOM 820 N N . PRO A 1 103 ? -6.527 7.666 11.033 1.00 92.62 103 PRO A N 1
ATOM 821 C CA . PRO A 1 103 ? -7.606 8.258 11.806 1.00 92.62 103 PRO A CA 1
ATOM 822 C C . PRO A 1 103 ? -7.151 9.557 12.482 1.00 92.62 103 PRO A C 1
ATOM 824 O O . PRO A 1 103 ? -6.020 9.682 12.943 1.00 92.62 103 PRO A O 1
ATOM 827 N N . GLY A 1 104 ? -8.070 10.515 12.634 1.00 92.69 104 GLY A N 1
ATOM 828 C CA . GLY A 1 104 ? -7.815 11.778 13.345 1.00 92.69 104 GLY A CA 1
ATOM 829 C C . GLY A 1 104 ? -7.709 11.654 14.874 1.00 92.69 104 GLY A C 1
ATOM 830 O O . GLY A 1 104 ? -7.693 12.669 15.567 1.00 92.69 104 GLY A O 1
ATOM 831 N N . TYR A 1 105 ? -7.682 10.435 15.412 1.00 93.19 105 TYR A N 1
ATOM 832 C CA . TYR A 1 105 ? -7.578 10.141 16.839 1.00 93.19 105 TYR A CA 1
ATOM 833 C C . TYR A 1 105 ? -6.339 9.286 17.128 1.00 93.19 105 TYR A C 1
ATOM 835 O O . TYR A 1 105 ? -5.804 8.614 16.251 1.00 93.19 105 TYR A O 1
ATOM 843 N N . SER A 1 106 ? -5.882 9.298 18.382 1.00 90.06 106 SER A N 1
ATOM 844 C CA . SER A 1 106 ? -4.751 8.469 18.807 1.00 90.06 106 SER A CA 1
ATOM 845 C C . SER A 1 106 ? -5.169 7.004 18.940 1.00 90.06 106 SER A C 1
ATOM 847 O O . SER A 1 106 ? -6.115 6.698 19.671 1.00 90.06 106 SER A O 1
ATOM 849 N N . ILE A 1 107 ? -4.456 6.103 18.262 1.00 91.50 107 ILE A N 1
ATOM 850 C CA . ILE A 1 107 ? -4.676 4.657 18.360 1.00 91.50 107 ILE A CA 1
ATOM 851 C C . ILE A 1 107 ? -3.984 4.148 19.630 1.00 91.50 107 ILE A C 1
ATOM 853 O O . ILE A 1 107 ? -2.771 4.296 19.788 1.00 91.50 107 ILE A O 1
ATOM 857 N N . ARG A 1 108 ? -4.754 3.552 20.545 1.00 86.44 108 ARG A N 1
ATOM 858 C CA . ARG A 1 108 ? -4.238 2.961 21.789 1.00 86.44 108 ARG A CA 1
ATOM 859 C C . ARG A 1 108 ? -4.005 1.464 21.608 1.00 86.44 108 ARG A C 1
ATOM 861 O O . ARG A 1 108 ? -4.858 0.760 21.081 1.00 86.44 108 ARG A O 1
ATOM 868 N N . GLU A 1 109 ? -2.905 0.959 22.155 1.00 81.44 109 GLU A N 1
ATOM 869 C CA . GLU A 1 109 ? -2.690 -0.482 22.277 1.00 81.44 109 GLU A CA 1
ATOM 870 C C . GLU A 1 109 ? -3.684 -1.118 23.264 1.00 81.44 109 GLU A C 1
ATOM 872 O O . GLU A 1 109 ? -3.840 -0.677 24.410 1.00 81.44 109 GLU A O 1
ATOM 877 N N . LEU A 1 110 ? -4.363 -2.172 22.811 1.00 83.00 110 LEU A N 1
ATOM 878 C CA . LEU A 1 110 ? -5.250 -2.984 23.641 1.00 83.00 110 LEU A CA 1
ATOM 879 C C . LEU A 1 110 ? -4.439 -3.960 24.494 1.00 83.00 110 LEU A C 1
ATOM 881 O O . LEU A 1 110 ? -3.496 -4.590 24.003 1.00 83.00 110 LEU A O 1
ATOM 885 N N . THR A 1 111 ? -4.840 -4.133 25.753 1.00 83.94 111 THR A N 1
ATOM 886 C CA . THR A 1 111 ? -4.237 -5.139 26.635 1.00 83.94 111 THR A CA 1
ATOM 887 C C . THR A 1 111 ? -4.635 -6.555 26.205 1.00 83.94 111 THR A C 1
ATOM 889 O O . THR A 1 111 ? -5.620 -6.760 25.493 1.00 83.94 111 THR A O 1
ATOM 892 N N . ALA A 1 112 ? -3.881 -7.568 26.645 1.00 81.62 112 ALA A N 1
ATOM 893 C CA . ALA A 1 112 ? -4.186 -8.968 26.328 1.00 81.62 112 ALA A CA 1
ATOM 894 C C . ALA A 1 112 ? -5.597 -9.384 26.793 1.00 81.62 112 ALA A C 1
ATOM 896 O O . ALA A 1 112 ? -6.292 -10.125 26.099 1.00 81.62 112 ALA A O 1
ATOM 897 N N . GLU A 1 113 ? -6.039 -8.853 27.934 1.00 81.25 113 GLU A N 1
ATOM 898 C CA . GLU A 1 113 ? -7.380 -9.074 28.473 1.00 81.25 113 GLU A CA 1
ATOM 899 C C . GLU A 1 113 ? -8.449 -8.473 27.553 1.00 81.25 113 GLU A C 1
ATOM 901 O O . GLU A 1 113 ? -9.404 -9.163 27.197 1.00 81.25 113 GLU A O 1
ATOM 906 N N . GLU A 1 114 ? -8.254 -7.237 27.083 1.00 81.56 114 GLU A N 1
ATOM 907 C CA . GLU A 1 114 ? -9.181 -6.547 26.175 1.00 81.56 114 GLU A CA 1
ATOM 908 C C . GLU A 1 114 ? -9.296 -7.247 24.814 1.00 81.56 114 GLU A C 1
ATOM 910 O O . GLU A 1 114 ? -10.393 -7.349 24.267 1.00 81.56 114 GLU A O 1
ATOM 915 N N . LYS A 1 115 ? -8.194 -7.794 24.284 1.00 81.06 115 LYS A N 1
ATOM 916 C CA . LYS A 1 115 ? -8.211 -8.562 23.025 1.00 81.06 115 LYS A CA 1
ATOM 917 C C . LYS A 1 115 ? -8.961 -9.889 23.139 1.00 81.06 115 LYS A C 1
ATOM 919 O O . LYS A 1 115 ? -9.516 -10.366 22.154 1.00 81.06 115 LYS A O 1
ATOM 924 N N . SER A 1 116 ? -8.971 -10.492 24.329 1.00 81.19 116 SER A N 1
ATOM 925 C CA . SER A 1 116 ? -9.659 -11.766 24.578 1.00 81.19 116 SER A CA 1
ATOM 926 C C . SER A 1 116 ? -11.170 -11.611 24.792 1.00 81.19 116 SER A C 1
ATOM 928 O O . SER A 1 116 ? -11.915 -12.593 24.745 1.00 81.19 116 SER A O 1
ATOM 930 N N . GLN A 1 117 ? -11.645 -10.383 25.019 1.00 85.88 117 GLN A N 1
ATOM 931 C CA . GLN A 1 117 ? -13.058 -10.119 25.249 1.00 85.88 117 GLN A CA 1
ATOM 932 C C . GLN A 1 117 ? -13.878 -10.263 23.965 1.00 85.88 117 GLN A C 1
ATOM 934 O O . GLN A 1 117 ? -13.515 -9.794 22.886 1.00 85.88 117 GLN A O 1
ATOM 939 N N . LYS A 1 118 ? -15.062 -10.872 24.096 1.00 85.88 118 LYS A N 1
ATOM 940 C CA . LYS A 1 118 ? -16.036 -10.938 23.005 1.00 85.88 118 LYS A CA 1
ATOM 941 C C . LYS A 1 118 ? -16.631 -9.554 22.766 1.00 85.88 118 LYS A C 1
ATOM 943 O O . LYS A 1 118 ? -17.502 -9.102 23.505 1.00 85.88 118 LYS A O 1
ATOM 948 N N . VAL A 1 119 ? -16.174 -8.907 21.704 1.00 89.56 119 VAL A N 1
ATOM 949 C CA . VAL A 1 119 ? -16.712 -7.633 21.227 1.00 89.56 119 VAL A CA 1
ATOM 950 C C . VAL A 1 119 ? -17.683 -7.837 20.065 1.00 89.56 119 VAL A C 1
ATOM 952 O O . VAL A 1 119 ? -17.746 -8.899 19.443 1.00 89.56 119 VAL A O 1
ATOM 955 N N . LYS A 1 120 ? -18.464 -6.798 19.759 1.00 92.56 120 LYS A N 1
ATOM 956 C CA . LYS A 1 120 ? -19.353 -6.790 18.592 1.00 92.56 120 LYS A CA 1
ATOM 957 C C . LYS A 1 120 ? -18.537 -6.834 17.296 1.00 92.56 120 LYS A C 1
ATOM 959 O O . LYS A 1 120 ? -17.391 -6.391 17.258 1.00 92.56 120 LYS A O 1
ATOM 964 N N . LYS A 1 121 ? -19.159 -7.306 16.211 1.00 90.12 121 LYS A N 1
ATOM 965 C CA . LYS A 1 121 ? -18.526 -7.430 14.884 1.00 90.12 121 LYS A CA 1
ATOM 966 C C . LYS A 1 121 ? -17.872 -6.127 14.410 1.00 90.12 121 LYS A C 1
ATOM 968 O O . LYS A 1 121 ? -16.739 -6.153 13.950 1.00 90.12 121 LYS A O 1
ATOM 973 N N . GLU A 1 122 ? -18.568 -5.003 14.548 1.00 90.12 122 GLU A N 1
ATOM 974 C CA . GLU A 1 122 ? -18.070 -3.678 14.153 1.00 90.12 122 GLU A CA 1
ATOM 975 C C . GLU A 1 122 ? -16.833 -3.263 14.958 1.00 90.12 122 GLU A C 1
ATOM 977 O O . GLU A 1 122 ? -15.822 -2.865 14.391 1.00 90.12 122 GLU A O 1
ATOM 982 N N . THR A 1 123 ? -16.863 -3.468 16.277 1.00 91.00 123 THR A N 1
ATOM 983 C CA . THR A 1 123 ? -15.712 -3.207 17.146 1.00 91.00 123 THR A CA 1
ATOM 984 C C . THR A 1 123 ? -14.518 -4.077 16.762 1.00 91.00 123 THR A C 1
ATOM 986 O O . THR A 1 123 ? -13.408 -3.571 16.655 1.00 91.00 123 THR A O 1
ATOM 989 N N . LYS A 1 124 ? -14.737 -5.369 16.484 1.00 89.75 124 LYS A N 1
ATOM 990 C CA . LYS A 1 124 ? -13.666 -6.277 16.043 1.00 89.75 124 LYS A CA 1
ATOM 991 C C . LYS A 1 124 ? -13.031 -5.821 14.723 1.00 89.75 124 LYS A C 1
ATOM 993 O O . LYS A 1 124 ? -11.812 -5.893 14.575 1.00 89.75 124 LYS A O 1
ATOM 998 N N . ARG A 1 125 ? -13.844 -5.350 13.771 1.00 91.31 125 ARG A N 1
ATOM 999 C CA . ARG A 1 125 ? -13.365 -4.806 12.488 1.00 91.31 125 ARG A CA 1
ATOM 1000 C C . ARG A 1 125 ? -12.473 -3.588 12.693 1.00 91.31 125 ARG A C 1
ATOM 1002 O O . ARG A 1 125 ? -11.366 -3.571 12.166 1.00 91.31 125 ARG A O 1
ATOM 1009 N N . LEU A 1 126 ? -12.910 -2.639 13.520 1.00 92.50 126 LEU A N 1
ATOM 1010 C CA . LEU A 1 126 ? -12.120 -1.453 13.847 1.00 92.50 126 LEU A CA 1
ATOM 1011 C C . LEU A 1 126 ? -10.775 -1.823 14.488 1.00 92.50 126 LEU A C 1
ATOM 1013 O O . LEU A 1 126 ? -9.737 -1.339 14.049 1.00 92.50 126 LEU A O 1
ATOM 1017 N N . GLN A 1 127 ? -10.780 -2.743 15.458 1.00 91.50 127 GLN A N 1
ATOM 1018 C CA . GLN A 1 127 ? -9.554 -3.226 16.103 1.00 91.50 127 GLN A CA 1
ATOM 1019 C C . GLN A 1 127 ? -8.593 -3.870 15.093 1.00 91.50 127 GLN A C 1
ATOM 1021 O O . GLN A 1 127 ? -7.403 -3.569 15.083 1.00 91.50 127 GLN A O 1
ATOM 1026 N N . THR A 1 128 ? -9.110 -4.724 14.205 1.00 91.00 128 THR A N 1
ATOM 1027 C CA . THR A 1 128 ? -8.304 -5.391 13.166 1.00 91.00 128 THR A CA 1
ATOM 1028 C C . THR A 1 128 ? -7.686 -4.379 12.202 1.00 91.00 128 THR A C 1
ATOM 1030 O O . THR A 1 128 ? -6.518 -4.512 11.823 1.00 91.00 128 THR A O 1
ATOM 1033 N N . PHE A 1 129 ? -8.458 -3.359 11.820 1.00 94.56 129 PHE A N 1
ATOM 1034 C CA . PHE A 1 129 ? -7.993 -2.256 10.989 1.00 94.56 129 PHE A CA 1
ATOM 1035 C C . PHE A 1 129 ? -6.856 -1.485 11.671 1.00 94.56 129 PHE A C 1
ATOM 1037 O O . PHE A 1 129 ? -5.779 -1.360 11.092 1.00 94.56 129 PHE A O 1
ATOM 1044 N N . GLU A 1 130 ? -7.061 -1.034 12.909 1.00 94.00 130 GLU A N 1
ATOM 1045 C CA . GLU A 1 130 ? -6.078 -0.261 13.677 1.00 94.00 130 GLU A CA 1
ATOM 1046 C C . GLU A 1 130 ? -4.772 -1.036 13.893 1.00 94.00 130 GLU A C 1
ATOM 1048 O O . GLU A 1 130 ? -3.683 -0.512 13.646 1.00 94.00 130 GLU A O 1
ATOM 1053 N N . GLU A 1 131 ? -4.864 -2.308 14.287 1.00 92.50 131 GLU A N 1
ATOM 1054 C CA . GLU A 1 131 ? -3.693 -3.168 14.475 1.00 92.50 131 GLU A CA 1
ATOM 1055 C C . GLU A 1 131 ? -2.912 -3.372 13.175 1.00 92.50 131 GLU A C 1
ATOM 1057 O O . GLU A 1 131 ? -1.676 -3.350 13.165 1.00 92.50 131 GLU A O 1
ATOM 1062 N N . SER A 1 132 ? -3.623 -3.575 12.066 1.00 94.19 132 SER A N 1
ATOM 1063 C CA . SER A 1 132 ? -3.006 -3.770 10.755 1.00 94.19 132 SER A CA 1
ATOM 1064 C C . SER A 1 132 ? -2.353 -2.484 10.255 1.00 94.19 132 SER A C 1
ATOM 1066 O O . SER A 1 132 ? -1.213 -2.528 9.786 1.00 94.19 132 SER A O 1
ATOM 1068 N N . LEU A 1 133 ? -3.023 -1.341 10.414 1.00 95.38 133 LEU A N 1
ATOM 1069 C CA . LEU A 1 133 ? -2.496 -0.028 10.057 1.00 95.38 133 LEU A CA 1
ATOM 1070 C C . LEU A 1 133 ? -1.184 0.252 10.796 1.00 95.38 133 LEU A C 1
ATOM 1072 O O . LEU A 1 133 ? -0.168 0.520 10.155 1.00 95.38 133 LEU A O 1
ATOM 1076 N N . LEU A 1 134 ? -1.173 0.110 12.125 1.00 94.19 134 LEU A N 1
ATOM 1077 C CA . LEU A 1 134 ? 0.030 0.320 12.937 1.00 94.19 134 LEU A CA 1
ATOM 1078 C C . LEU A 1 134 ? 1.162 -0.635 12.546 1.00 94.19 134 LEU A C 1
ATOM 1080 O O . LEU A 1 134 ? 2.313 -0.216 12.403 1.00 94.19 134 LEU A O 1
ATOM 1084 N N . ARG A 1 135 ? 0.840 -1.915 12.328 1.00 94.31 135 ARG A N 1
ATOM 1085 C CA . ARG A 1 135 ? 1.818 -2.930 11.918 1.00 94.31 135 ARG A CA 1
ATOM 1086 C C . ARG A 1 135 ? 2.500 -2.558 10.603 1.00 94.31 135 ARG A C 1
ATOM 1088 O O . ARG A 1 135 ? 3.728 -2.623 10.523 1.00 94.31 135 ARG A O 1
ATOM 1095 N N . TYR A 1 136 ? 1.733 -2.213 9.569 1.00 95.75 136 TYR A N 1
ATOM 1096 C CA . TYR A 1 136 ? 2.304 -1.886 8.258 1.00 95.75 136 TYR A CA 1
ATOM 1097 C C . TYR A 1 136 ? 2.973 -0.517 8.238 1.00 95.75 136 TYR A C 1
ATOM 1099 O O . TYR A 1 136 ? 4.005 -0.377 7.587 1.00 95.75 136 TYR A O 1
ATOM 1107 N N . TYR A 1 137 ? 2.478 0.443 9.018 1.00 95.62 137 TYR A N 1
ATOM 1108 C CA . TYR A 1 137 ? 3.156 1.719 9.220 1.00 95.62 137 TYR A CA 1
ATOM 1109 C C . TYR A 1 137 ? 4.555 1.517 9.823 1.00 95.62 137 TYR A C 1
ATOM 1111 O O . TYR A 1 137 ? 5.548 1.974 9.257 1.00 95.62 137 TYR A O 1
ATOM 1119 N N . LEU A 1 138 ? 4.666 0.741 10.909 1.00 94.94 138 LEU A N 1
ATOM 1120 C CA . LEU A 1 138 ? 5.956 0.424 11.529 1.00 94.94 138 LEU A CA 1
ATOM 1121 C C . LEU A 1 138 ? 6.898 -0.306 10.560 1.00 94.94 138 LEU A C 1
ATOM 1123 O O . LEU A 1 138 ? 8.057 0.086 10.414 1.00 94.94 138 LEU A O 1
ATOM 1127 N N . LYS A 1 139 ? 6.405 -1.341 9.867 1.00 96.19 139 LYS A N 1
ATOM 1128 C CA . LYS A 1 139 ? 7.190 -2.069 8.854 1.00 96.19 139 LYS A CA 1
ATOM 1129 C C . LYS A 1 139 ? 7.693 -1.141 7.749 1.00 96.19 139 LYS A C 1
ATOM 1131 O O . LYS A 1 139 ? 8.843 -1.259 7.328 1.00 96.19 139 LYS A O 1
ATOM 1136 N N . PHE A 1 140 ? 6.852 -0.217 7.293 1.00 96.56 140 PHE A N 1
ATOM 1137 C CA . PHE A 1 140 ? 7.205 0.743 6.258 1.00 96.56 140 PHE A CA 1
ATOM 1138 C C . PHE A 1 140 ? 8.285 1.730 6.715 1.00 96.56 140 PHE A C 1
ATOM 1140 O O . PHE A 1 140 ? 9.226 1.989 5.964 1.00 96.56 140 PHE A O 1
ATOM 1147 N N . LEU A 1 141 ? 8.218 2.218 7.956 1.00 95.31 141 LEU A N 1
ATOM 1148 C CA . LEU A 1 141 ? 9.266 3.070 8.523 1.00 95.31 141 LEU A CA 1
ATOM 1149 C C . LEU A 1 141 ? 10.604 2.334 8.643 1.00 95.31 141 LEU A C 1
ATOM 1151 O O . LEU A 1 141 ? 11.627 2.851 8.199 1.00 95.31 141 LEU A O 1
ATOM 1155 N N . GLN A 1 142 ? 10.594 1.102 9.158 1.00 95.44 142 GLN A N 1
ATOM 1156 C CA . GLN A 1 142 ? 11.795 0.260 9.235 1.00 95.44 142 GLN A CA 1
ATOM 1157 C C . GLN A 1 142 ? 12.379 -0.034 7.848 1.00 95.44 142 GLN A C 1
ATOM 1159 O O . GLN A 1 142 ? 13.595 -0.095 7.670 1.00 95.44 142 GLN A O 1
ATOM 1164 N N . PHE A 1 143 ? 11.521 -0.225 6.845 1.00 94.56 143 PHE A N 1
ATOM 1165 C CA . PHE A 1 143 ? 11.950 -0.366 5.458 1.00 94.56 143 PHE A CA 1
ATOM 1166 C C . PHE A 1 143 ? 12.621 0.915 4.942 1.00 94.56 143 PHE A C 1
ATOM 1168 O O . PHE A 1 143 ? 13.703 0.837 4.359 1.00 94.56 143 PHE A O 1
ATOM 1175 N N . CYS A 1 144 ? 12.030 2.086 5.194 1.00 92.88 144 CYS A N 1
ATOM 1176 C CA . CYS A 1 144 ? 12.617 3.373 4.821 1.00 92.88 144 CYS A CA 1
ATOM 1177 C C . CYS A 1 144 ? 13.987 3.586 5.474 1.00 92.88 144 CYS A C 1
ATOM 1179 O O . CYS A 1 144 ? 14.930 3.960 4.783 1.00 92.88 144 CYS A O 1
ATOM 1181 N N . GLU A 1 145 ? 14.111 3.296 6.771 1.00 92.62 145 GLU A N 1
ATOM 1182 C CA . GLU A 1 145 ? 15.369 3.393 7.518 1.00 92.62 145 GLU A CA 1
ATOM 1183 C C . GLU A 1 145 ? 16.460 2.498 6.921 1.00 92.62 145 GLU A C 1
ATOM 1185 O O . GLU A 1 145 ? 17.586 2.941 6.713 1.00 92.62 145 GLU A O 1
ATOM 1190 N N . LYS A 1 146 ? 16.130 1.254 6.559 1.00 90.62 146 LYS A N 1
ATOM 1191 C CA . LYS A 1 146 ? 17.079 0.349 5.889 1.00 90.62 146 LYS A CA 1
ATOM 1192 C C . LYS A 1 146 ? 17.500 0.875 4.515 1.00 90.62 146 LYS A C 1
ATOM 1194 O O . LYS A 1 146 ? 18.680 0.831 4.172 1.00 90.62 146 LYS A O 1
ATOM 1199 N N . MET A 1 147 ? 16.548 1.389 3.735 1.00 86.69 147 MET A N 1
ATOM 1200 C CA . MET A 1 147 ? 16.794 1.923 2.390 1.00 86.69 147 MET A CA 1
ATOM 1201 C C . MET A 1 147 ? 17.665 3.184 2.396 1.00 86.69 147 MET A C 1
ATOM 1203 O O . MET A 1 147 ? 18.434 3.396 1.455 1.00 86.69 147 MET A O 1
ATOM 1207 N N . THR A 1 148 ? 17.545 4.030 3.421 1.00 84.69 148 THR A N 1
ATOM 1208 C CA . THR A 1 148 ? 18.378 5.227 3.581 1.00 84.69 148 THR A CA 1
ATOM 1209 C C . THR A 1 148 ? 19.712 4.884 4.237 1.00 84.69 148 THR A C 1
ATOM 1211 O O . THR A 1 148 ? 20.752 5.250 3.692 1.00 84.69 148 THR A O 1
ATOM 1214 N N . GLY A 1 149 ? 19.711 4.115 5.328 1.00 73.12 149 GLY A N 1
ATOM 1215 C CA . GLY A 1 149 ? 20.906 3.690 6.065 1.00 73.12 149 GLY A CA 1
ATOM 1216 C C . GLY A 1 149 ? 21.917 2.940 5.197 1.00 73.12 149 GLY A C 1
ATOM 1217 O O . GLY A 1 149 ? 23.102 3.261 5.219 1.00 73.12 149 GLY A O 1
ATOM 1218 N N . SER A 1 150 ? 21.450 2.041 4.324 1.00 60.91 150 SER A N 1
ATOM 1219 C CA . SER A 1 150 ? 22.323 1.316 3.391 1.00 60.91 150 SER A CA 1
ATOM 1220 C C . SER A 1 150 ? 23.024 2.229 2.373 1.00 60.91 150 SER A C 1
ATOM 1222 O O . SER A 1 150 ? 24.063 1.855 1.840 1.00 60.91 150 SER A O 1
ATOM 1224 N N . LYS A 1 151 ? 22.492 3.426 2.089 1.00 56.25 151 LYS A N 1
ATOM 1225 C CA . LYS A 1 151 ? 23.115 4.392 1.165 1.00 56.25 151 LYS A CA 1
ATOM 1226 C C . LYS A 1 151 ? 24.125 5.310 1.852 1.00 56.25 151 LYS A C 1
ATOM 1228 O O . LYS A 1 151 ? 25.038 5.788 1.184 1.00 56.25 151 LYS A O 1
ATOM 1233 N N . TYR A 1 152 ? 23.989 5.535 3.160 1.00 51.66 152 TYR A N 1
ATOM 1234 C CA . TYR A 1 152 ? 24.933 6.349 3.932 1.00 51.66 152 TYR A CA 1
ATOM 1235 C C . TYR A 1 152 ? 26.280 5.646 4.147 1.00 51.66 152 TYR A C 1
ATOM 1237 O O . TYR A 1 152 ? 27.306 6.322 4.155 1.00 51.66 152 TYR A O 1
ATOM 1245 N N . GLU A 1 153 ? 26.313 4.313 4.233 1.00 50.12 153 GLU A N 1
ATOM 1246 C CA . GLU A 1 153 ? 27.583 3.574 4.340 1.00 50.12 153 GLU A CA 1
ATOM 1247 C C . GLU A 1 153 ? 28.387 3.570 3.030 1.00 50.12 153 GLU A C 1
ATOM 1249 O O . GLU A 1 153 ? 29.611 3.658 3.053 1.00 50.12 153 GLU A O 1
ATOM 1254 N N . HIS A 1 154 ? 27.717 3.556 1.874 1.00 51.88 154 HIS A N 1
ATOM 1255 C CA . HIS A 1 154 ? 28.382 3.582 0.565 1.00 51.88 154 HIS A CA 1
ATOM 1256 C C . HIS A 1 154 ? 28.800 4.981 0.090 1.00 51.88 154 HIS A C 1
ATOM 1258 O O . HIS A 1 154 ? 29.546 5.086 -0.877 1.00 51.88 154 HIS A O 1
ATOM 1264 N N . SER A 1 155 ? 28.338 6.051 0.746 1.00 46.06 155 SER A N 1
ATOM 1265 C CA . SER A 1 155 ? 28.706 7.433 0.401 1.00 46.06 155 SER A CA 1
ATOM 1266 C C . SER A 1 155 ? 29.880 7.982 1.230 1.00 46.06 155 SER A C 1
ATOM 1268 O O . SER A 1 155 ? 30.262 9.132 1.025 1.00 46.06 155 SER A O 1
ATOM 1270 N N . ASN A 1 156 ? 30.434 7.180 2.151 1.00 40.91 156 ASN A N 1
ATOM 1271 C CA . ASN A 1 156 ? 31.560 7.519 3.036 1.00 40.91 156 ASN A CA 1
ATOM 1272 C C . ASN A 1 156 ? 32.858 6.742 2.708 1.00 40.91 156 ASN A C 1
ATOM 1274 O O . ASN A 1 156 ? 33.737 6.636 3.566 1.00 40.91 156 ASN A O 1
ATOM 1278 N N . ILE A 1 157 ? 32.992 6.208 1.488 1.00 40.06 157 ILE A N 1
ATOM 1279 C CA . ILE A 1 157 ? 34.224 5.576 0.975 1.00 40.06 157 ILE A CA 1
ATOM 1280 C C . ILE A 1 157 ? 34.687 6.316 -0.277 1.00 40.06 157 ILE A C 1
ATOM 1282 O O . ILE A 1 157 ? 33.829 6.562 -1.153 1.00 40.06 157 ILE A O 1
#